Protein AF-A0A952PMB1-F1 (afdb_monomer_lite)

Foldseek 3Di:
DDDDDPDPDPPDPPPPPPPPPPPPPDDDDLVNLLVVLLVLLVVCVVVVLDDPVLSVVLVVLSVVLVVLLQVQLVVDPVSDHDVVSRVVSVVSSVVSVVSSVVSSVVSVVVVVVVVVVVVVVVVVVVVVVVVVVVVVVVVVVD

Secondary structure (DSSP, 8-state):
------------------------PPPPPHHHHHHHHHHHHHHHHHTTSS-HHHHHHHHHHHHHHHHHHHHHHHTSTT-PPPHHHHHHHHHHHHHHHHHHHHHHHHHHHHHHHHHHHHHHHHHHHHHHHHHHHHHHHHHHT-

pLDDT: mean 88.32, std 16.2, range [42.06, 98.5]

Sequence (142 aa):
MKSRFLLSLLLGSTLLLTSAEFANAKEWTINERQDQLMKDINEAQKKNDLTDKEAKKLRAHLADVARKEVKMRGKVSSGKLSDADKATLEADLNGVSVDIKKLALEKRVNLAKDKAKAEAEAKKKAEKAAEAKQKAAEKAAK

Structure (mmCIF, N/CA/C/O backbone):
data_AF-A0A952PMB1-F1
#
_entry.id   AF-A0A952PMB1-F1
#
loop_
_atom_site.group_PDB
_atom_site.id
_atom_site.type_symbol
_atom_site.label_atom_id
_atom_site.label_alt_id
_atom_site.label_comp_id
_atom_site.label_asym_id
_atom_site.label_entity_id
_atom_site.label_seq_id
_atom_site.pdbx_PDB_ins_code
_atom_site.Cartn_x
_atom_site.Cartn_y
_atom_site.Cartn_z
_atom_site.occupancy
_atom_site.B_iso_or_equiv
_atom_site.auth_seq_id
_atom_site.auth_comp_id
_atom_site.auth_asym_id
_atom_site.auth_atom_id
_atom_site.pdbx_PDB_model_num
ATOM 1 N N . MET A 1 1 ? -77.072 -3.161 -20.869 1.00 42.06 1 MET A N 1
ATOM 2 C CA . MET A 1 1 ? -76.498 -2.378 -21.988 1.00 42.06 1 MET A CA 1
ATOM 3 C C . MET A 1 1 ? -75.062 -2.020 -21.643 1.00 42.06 1 MET A C 1
ATOM 5 O O . MET A 1 1 ? -74.750 -1.851 -20.475 1.00 42.06 1 MET A O 1
ATOM 9 N N . LYS A 1 2 ? -74.192 -2.044 -22.652 1.00 45.00 2 LYS A N 1
ATOM 10 C CA . LYS A 1 2 ? -72.726 -2.058 -22.565 1.00 45.00 2 LYS A CA 1
ATOM 11 C C . LYS A 1 2 ? -72.189 -0.686 -22.132 1.00 45.00 2 LYS A C 1
ATOM 13 O O . LYS A 1 2 ? -72.365 0.265 -22.883 1.00 45.00 2 LYS A O 1
ATOM 18 N N . SER A 1 3 ? -71.498 -0.596 -20.994 1.00 44.44 3 SER A N 1
ATOM 19 C CA . SER A 1 3 ? -70.635 0.556 -20.697 1.00 44.44 3 SER A CA 1
ATOM 20 C C . SER A 1 3 ? -69.208 0.198 -21.105 1.00 44.44 3 SER A C 1
ATOM 22 O O . SER A 1 3 ? -68.592 -0.703 -20.537 1.00 44.44 3 SER A O 1
ATOM 24 N N . ARG A 1 4 ? -68.738 0.820 -22.188 1.00 53.50 4 ARG A N 1
ATOM 25 C CA . ARG A 1 4 ? -67.411 0.608 -22.770 1.00 53.50 4 ARG A CA 1
ATOM 26 C C . ARG A 1 4 ? -66.424 1.544 -22.077 1.00 53.50 4 ARG A C 1
ATOM 28 O O . ARG A 1 4 ? -66.457 2.748 -22.303 1.00 53.50 4 ARG A O 1
ATOM 35 N N . PHE A 1 5 ? -65.550 0.964 -21.261 1.00 50.31 5 PHE A N 1
ATOM 36 C CA . PHE A 1 5 ? -64.299 1.573 -20.814 1.00 50.31 5 PHE A CA 1
ATOM 37 C C . PHE A 1 5 ? -63.439 1.900 -22.049 1.00 50.31 5 PHE A C 1
ATOM 39 O O . PHE A 1 5 ? -62.975 0.992 -22.737 1.00 50.31 5 PHE A O 1
ATOM 46 N N . LEU A 1 6 ? -63.248 3.185 -22.349 1.00 49.22 6 LEU A N 1
ATOM 47 C CA . LEU A 1 6 ? -62.257 3.664 -23.316 1.00 49.22 6 LEU A CA 1
ATOM 48 C C . LEU A 1 6 ? -60.979 4.011 -22.549 1.00 49.22 6 LEU A C 1
ATOM 50 O O . LEU A 1 6 ? -60.813 5.111 -22.028 1.00 49.22 6 LEU A O 1
ATOM 54 N N . LEU A 1 7 ? -60.109 3.010 -22.439 1.00 47.47 7 LEU A N 1
ATOM 55 C CA . LEU A 1 7 ? -58.764 3.104 -21.888 1.00 47.47 7 LEU A CA 1
ATOM 56 C C . LEU A 1 7 ? -57.833 3.619 -23.001 1.00 47.47 7 LEU A C 1
ATOM 58 O O . LEU A 1 7 ? -57.333 2.838 -23.807 1.00 47.47 7 LEU A O 1
ATOM 62 N N . SER A 1 8 ? -57.643 4.938 -23.092 1.00 51.56 8 SER A N 1
ATOM 63 C CA . SER A 1 8 ? -56.641 5.527 -23.991 1.00 51.56 8 SER A CA 1
ATOM 64 C C . SER A 1 8 ? -55.243 5.306 -23.422 1.00 51.56 8 SER A C 1
ATOM 66 O O . SER A 1 8 ? -54.805 5.978 -22.491 1.00 51.56 8 SER A O 1
ATOM 68 N N . LEU A 1 9 ? -54.561 4.326 -24.003 1.00 49.38 9 LEU A N 1
ATOM 69 C CA . LEU A 1 9 ? -53.181 3.949 -23.750 1.00 49.38 9 LEU A CA 1
ATOM 70 C C . LEU A 1 9 ? -52.248 4.926 -24.498 1.00 49.38 9 LEU A C 1
ATOM 72 O O . LEU A 1 9 ? -51.970 4.739 -25.680 1.00 49.38 9 LEU A O 1
ATOM 76 N N . LEU A 1 10 ? -51.782 5.991 -23.835 1.00 47.50 10 LEU A N 1
ATOM 77 C CA . LEU A 1 10 ? -50.677 6.814 -24.344 1.00 47.50 10 LEU A CA 1
ATOM 78 C C . LEU A 1 10 ? -49.348 6.096 -24.046 1.00 47.50 10 LEU A C 1
ATOM 80 O O . LEU A 1 10 ? -48.802 6.206 -22.950 1.00 47.50 10 LEU A O 1
ATOM 84 N N . LEU A 1 11 ? -48.819 5.356 -25.025 1.00 50.16 11 LEU A N 1
ATOM 85 C CA . LEU A 1 11 ? -47.415 4.935 -25.032 1.00 50.16 11 LEU A CA 1
ATOM 86 C C . LEU A 1 11 ? -46.550 6.139 -25.428 1.00 50.16 11 LEU A C 1
ATOM 88 O O . LEU A 1 11 ? -46.331 6.409 -26.606 1.00 50.16 11 LEU A O 1
ATOM 92 N N . GLY A 1 12 ? -46.060 6.874 -24.433 1.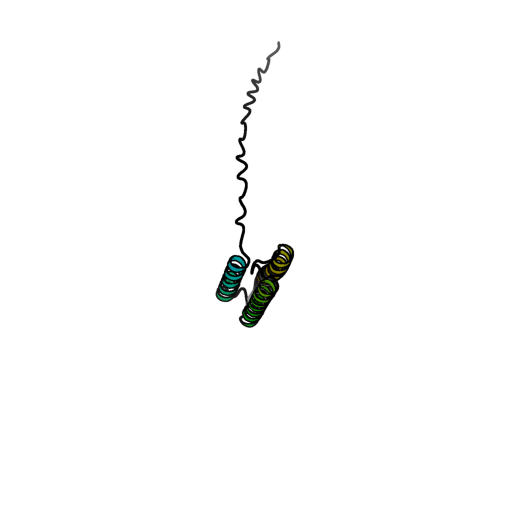00 53.78 12 GLY A N 1
ATOM 93 C CA . GLY A 1 12 ? -44.949 7.800 -24.617 1.00 53.78 12 GLY A CA 1
ATOM 94 C C . GLY A 1 12 ? -43.636 7.021 -24.655 1.00 53.78 12 GLY A C 1
ATOM 95 O O . GLY A 1 12 ? -43.111 6.650 -23.609 1.00 53.78 12 GLY A O 1
ATOM 96 N N . SER A 1 13 ? -43.100 6.762 -25.848 1.00 59.03 13 SER A N 1
ATOM 97 C CA . SER A 1 13 ? -41.722 6.288 -26.013 1.00 59.03 13 SER A CA 1
ATOM 98 C C . SER A 1 13 ? -40.748 7.420 -25.687 1.00 59.03 13 SER A C 1
ATOM 100 O O . SER A 1 13 ? -40.375 8.208 -26.553 1.00 59.03 13 SER A O 1
ATOM 102 N N . THR A 1 14 ? -40.305 7.499 -24.435 1.00 59.28 14 THR A N 1
ATOM 103 C CA . THR A 1 14 ? -39.093 8.240 -24.078 1.00 59.28 14 THR A CA 1
ATOM 104 C C . THR A 1 14 ? -37.886 7.479 -24.620 1.00 59.28 14 THR A C 1
ATOM 106 O O . THR A 1 14 ? -37.444 6.497 -24.023 1.00 59.28 14 THR A O 1
ATOM 109 N N . LEU A 1 15 ? -37.358 7.923 -25.765 1.00 56.16 15 LEU A N 1
ATOM 110 C CA . LEU A 1 15 ? -36.011 7.566 -26.204 1.00 56.16 15 LEU A CA 1
ATOM 111 C C . LEU A 1 15 ? -35.029 8.123 -25.160 1.00 56.16 15 LEU A C 1
ATOM 113 O O . LEU A 1 15 ? -34.725 9.314 -25.143 1.00 56.16 15 LEU A O 1
ATOM 117 N N . LEU A 1 16 ? -34.557 7.266 -24.258 1.00 57.75 16 LEU A N 1
ATOM 118 C CA . LEU A 1 16 ? -33.368 7.539 -23.460 1.00 57.75 16 LEU A CA 1
ATOM 119 C C . LEU A 1 16 ? -32.175 7.537 -24.425 1.00 57.75 16 LEU A C 1
ATOM 121 O O . LEU A 1 16 ? -31.621 6.483 -24.726 1.00 57.75 16 LEU A O 1
ATOM 125 N N . LEU A 1 17 ? -31.790 8.710 -24.936 1.00 57.44 17 LEU A N 1
ATOM 126 C CA . LEU A 1 17 ? -30.441 8.912 -25.460 1.00 57.44 17 LEU A CA 1
ATOM 127 C C . LEU A 1 17 ? -29.484 8.799 -24.270 1.00 57.44 17 LEU A C 1
ATOM 129 O O . LEU A 1 17 ? -29.159 9.783 -23.611 1.00 57.44 17 LEU A O 1
ATOM 133 N N . THR A 1 18 ? -29.060 7.578 -23.957 1.00 60.94 18 THR A N 1
ATOM 134 C CA . THR A 1 18 ? -27.884 7.364 -23.123 1.00 60.94 18 THR A CA 1
ATOM 135 C C . THR A 1 18 ? -26.684 7.786 -23.957 1.00 60.94 18 THR A C 1
ATOM 137 O O . THR A 1 18 ? -26.240 7.042 -24.834 1.00 60.94 18 THR A O 1
ATOM 140 N N . SER A 1 19 ? -26.180 8.997 -23.732 1.00 60.50 19 SER A N 1
ATOM 141 C CA . SER A 1 19 ? -24.844 9.385 -24.166 1.00 60.50 19 SER A CA 1
ATOM 142 C C . SER A 1 19 ? -23.883 8.370 -23.555 1.00 60.50 19 SER A C 1
ATOM 144 O O . SER A 1 19 ? -23.648 8.372 -22.348 1.00 60.50 19 SER A O 1
ATOM 146 N N . ALA A 1 20 ? -23.376 7.450 -24.373 1.00 58.47 20 ALA A N 1
ATOM 147 C CA . ALA A 1 20 ? -22.227 6.650 -24.005 1.00 58.47 20 ALA A CA 1
ATOM 148 C C . ALA A 1 20 ? -21.047 7.621 -23.916 1.00 58.47 20 ALA A C 1
ATOM 150 O O . ALA A 1 20 ? -20.381 7.907 -24.910 1.00 58.47 20 ALA A O 1
ATOM 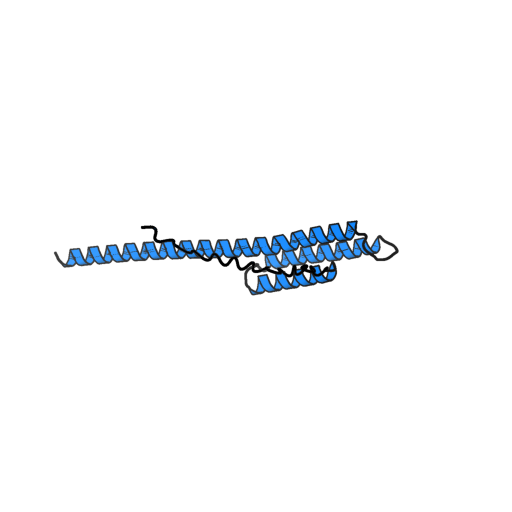151 N N . GLU A 1 21 ? -20.836 8.201 -22.736 1.00 59.62 21 GLU A N 1
ATOM 152 C CA . GLU A 1 21 ? -19.556 8.799 -22.399 1.00 59.62 21 GLU A CA 1
ATOM 153 C C . GLU A 1 21 ? -18.537 7.667 -22.486 1.00 59.62 21 GLU A C 1
ATOM 155 O O . GLU A 1 21 ? -18.423 6.826 -21.594 1.00 59.62 21 GLU A O 1
ATOM 160 N N . PHE A 1 22 ? -17.839 7.590 -23.619 1.00 58.03 22 PHE A N 1
ATOM 161 C CA . PHE A 1 22 ? -16.638 6.787 -23.728 1.00 58.03 22 PHE A CA 1
ATOM 162 C C . PHE A 1 22 ? -15.684 7.331 -22.674 1.00 58.03 22 PHE A C 1
ATOM 164 O O . PHE A 1 22 ? -15.068 8.383 -22.866 1.00 58.03 22 PHE A O 1
ATOM 171 N N . ALA A 1 23 ? -15.624 6.641 -21.535 1.00 61.38 23 ALA A N 1
ATOM 172 C CA . ALA A 1 23 ? -14.661 6.901 -20.490 1.00 61.38 23 ALA A CA 1
ATOM 173 C C . ALA A 1 23 ? -13.275 6.783 -21.129 1.00 61.38 23 ALA A C 1
ATOM 175 O O . ALA A 1 23 ? -12.744 5.688 -21.310 1.00 61.38 23 ALA A O 1
ATOM 176 N N . ASN A 1 24 ? -12.716 7.923 -21.533 1.00 60.53 24 ASN A N 1
ATOM 177 C CA . ASN A 1 24 ? -11.341 8.021 -21.980 1.00 60.53 24 ASN A CA 1
ATOM 178 C C . ASN A 1 24 ? -10.498 7.832 -20.726 1.00 60.53 24 ASN A C 1
ATOM 180 O O . ASN A 1 24 ? -10.228 8.779 -19.985 1.00 60.53 24 ASN A O 1
ATOM 184 N N . ALA A 1 25 ? -10.177 6.573 -20.430 1.00 72.81 25 ALA A N 1
ATOM 185 C CA . ALA A 1 25 ? -9.255 6.242 -19.365 1.00 72.81 25 ALA A CA 1
ATOM 186 C C . ALA A 1 25 ? -7.955 6.994 -19.653 1.00 72.81 25 ALA A C 1
ATOM 188 O O . ALA A 1 25 ? -7.371 6.831 -20.723 1.00 72.81 25 ALA A O 1
ATOM 189 N N . LYS A 1 26 ? -7.536 7.854 -18.717 1.00 80.69 26 LYS A N 1
ATOM 190 C CA . LYS A 1 26 ? -6.246 8.535 -18.823 1.00 80.69 26 LYS A CA 1
ATOM 191 C C . LYS A 1 26 ? -5.185 7.456 -19.042 1.00 80.69 26 LYS A C 1
ATOM 193 O O . LYS A 1 26 ? -5.081 6.546 -18.223 1.00 80.69 26 LYS A O 1
ATOM 198 N N . GLU A 1 27 ? -4.420 7.553 -20.122 1.00 85.25 27 GLU A N 1
ATOM 199 C CA . GLU A 1 27 ? -3.237 6.721 -20.311 1.00 85.25 27 GLU A CA 1
ATOM 200 C C . GLU A 1 27 ? -2.124 7.311 -19.445 1.00 85.25 27 GLU A C 1
ATOM 202 O O . GLU A 1 27 ? -1.773 8.484 -19.574 1.00 85.25 27 GLU A O 1
ATOM 207 N N . TRP A 1 28 ? -1.641 6.525 -18.488 1.00 90.69 28 TRP A N 1
ATOM 208 C CA . TRP A 1 28 ? -0.573 6.943 -17.589 1.00 90.69 28 TRP A CA 1
ATOM 209 C C . TRP A 1 28 ? 0.755 6.450 -18.134 1.00 90.69 28 TRP A C 1
ATOM 211 O O . TRP A 1 28 ? 0.887 5.290 -18.518 1.00 90.69 28 TRP A O 1
ATOM 221 N N . THR A 1 29 ? 1.767 7.308 -18.106 1.00 93.69 29 THR A N 1
ATOM 222 C CA . THR A 1 29 ? 3.146 6.842 -18.250 1.00 93.69 29 THR A CA 1
ATOM 223 C C . THR A 1 29 ? 3.612 6.133 -16.972 1.00 93.69 29 THR A C 1
ATOM 225 O O . THR A 1 29 ? 3.100 6.393 -15.880 1.00 93.69 29 THR A O 1
ATOM 228 N N . ILE A 1 30 ? 4.639 5.281 -17.089 1.00 95.00 30 ILE A N 1
ATOM 229 C CA . ILE A 1 30 ? 5.263 4.586 -15.945 1.00 95.00 30 ILE A CA 1
ATOM 230 C C . ILE A 1 30 ? 5.653 5.574 -14.834 1.00 95.00 30 ILE A C 1
ATOM 232 O O . ILE A 1 30 ? 5.317 5.353 -13.671 1.00 95.00 30 ILE A O 1
ATOM 236 N N . ASN A 1 31 ? 6.282 6.696 -15.199 1.00 94.44 31 ASN A N 1
ATOM 237 C CA . ASN A 1 31 ? 6.716 7.727 -14.253 1.00 94.44 31 ASN A CA 1
ATOM 238 C C . ASN A 1 31 ? 5.535 8.388 -13.537 1.00 94.44 31 ASN A C 1
ATOM 240 O O . ASN A 1 31 ? 5.521 8.469 -12.311 1.00 94.44 31 ASN A O 1
ATOM 244 N N . GLU A 1 32 ? 4.511 8.821 -14.282 1.00 96.12 32 GLU A N 1
ATOM 245 C CA . GLU A 1 32 ? 3.320 9.413 -13.662 1.00 96.12 32 GLU A CA 1
ATOM 246 C C . GLU A 1 32 ? 2.660 8.428 -12.695 1.00 96.12 32 GLU A C 1
ATOM 248 O O . GLU A 1 32 ? 2.183 8.814 -11.626 1.00 96.12 32 GLU A O 1
ATOM 253 N N . ARG A 1 33 ? 2.636 7.141 -13.057 1.00 97.12 33 ARG A N 1
ATOM 254 C CA . ARG A 1 33 ? 2.041 6.098 -12.229 1.00 97.12 33 ARG A CA 1
ATOM 255 C C . ARG A 1 33 ? 2.849 5.855 -10.953 1.00 97.12 33 ARG A C 1
ATOM 257 O O . ARG A 1 33 ? 2.256 5.702 -9.886 1.00 97.12 33 ARG A O 1
ATOM 264 N N . GLN A 1 34 ? 4.179 5.879 -11.025 1.00 97.88 34 GLN A N 1
ATOM 265 C CA . GLN A 1 34 ? 5.050 5.837 -9.845 1.00 97.88 34 GLN A CA 1
ATOM 266 C C . GLN A 1 34 ? 4.812 7.027 -8.913 1.00 97.88 34 GLN A C 1
ATOM 268 O O . GLN A 1 34 ? 4.663 6.833 -7.704 1.00 97.88 34 GLN A O 1
ATOM 273 N N . ASP A 1 35 ? 4.715 8.237 -9.466 1.00 97.88 35 ASP A N 1
ATOM 274 C CA . ASP A 1 35 ? 4.449 9.453 -8.697 1.00 97.88 35 ASP A CA 1
ATOM 275 C C . ASP A 1 35 ? 3.092 9.395 -7.998 1.00 97.88 35 ASP A C 1
ATOM 277 O O . ASP A 1 35 ? 2.966 9.784 -6.833 1.00 97.88 35 ASP A O 1
ATOM 281 N N . GLN A 1 36 ? 2.068 8.879 -8.680 1.00 98.00 36 GLN A N 1
ATOM 282 C CA . GLN A 1 36 ? 0.754 8.701 -8.074 1.00 98.00 36 GLN A CA 1
ATOM 283 C C . GLN A 1 36 ? 0.783 7.684 -6.940 1.00 98.00 36 GLN A C 1
ATOM 285 O O . GLN A 1 36 ? 0.288 7.979 -5.858 1.00 98.00 36 GLN A O 1
ATOM 290 N N . LEU A 1 37 ? 1.420 6.528 -7.132 1.00 98.38 37 LEU A N 1
ATOM 291 C CA . LEU A 1 37 ? 1.524 5.529 -6.068 1.00 98.38 37 LEU A CA 1
ATOM 292 C C . LEU A 1 37 ? 2.335 6.051 -4.875 1.00 98.38 37 LEU A C 1
ATOM 294 O O . LEU A 1 37 ? 2.006 5.752 -3.728 1.00 98.38 37 LEU A O 1
ATOM 298 N N . MET A 1 38 ? 3.352 6.884 -5.109 1.00 98.50 38 MET A N 1
ATOM 299 C CA . MET A 1 38 ? 4.076 7.563 -4.033 1.00 98.50 38 MET A CA 1
ATOM 300 C C . MET A 1 38 ? 3.161 8.514 -3.244 1.00 98.50 38 MET A C 1
ATOM 302 O O . MET A 1 38 ? 3.208 8.532 -2.010 1.00 98.50 38 MET A O 1
ATOM 306 N N . LYS A 1 39 ? 2.306 9.284 -3.931 1.00 98.38 39 LYS A N 1
ATOM 307 C CA . LYS A 1 39 ? 1.288 10.130 -3.284 1.00 98.38 39 LYS A CA 1
ATOM 308 C C . LYS A 1 39 ? 0.306 9.288 -2.474 1.00 98.38 39 LYS A C 1
ATOM 310 O O . LYS A 1 39 ? 0.092 9.601 -1.306 1.00 98.38 39 LYS A O 1
ATOM 315 N N . ASP A 1 40 ? -0.193 8.193 -3.037 1.00 98.31 40 ASP A N 1
ATOM 316 C CA . ASP A 1 40 ? -1.134 7.291 -2.368 1.00 98.31 40 ASP A CA 1
ATOM 317 C C . ASP A 1 40 ? -0.532 6.699 -1.081 1.00 98.31 40 ASP A C 1
ATOM 319 O O . ASP A 1 40 ? -1.188 6.688 -0.038 1.00 98.31 40 ASP A O 1
ATOM 323 N N . ILE A 1 41 ? 0.742 6.281 -1.106 1.00 98.38 41 ILE A N 1
ATOM 324 C CA . ILE A 1 41 ? 1.462 5.811 0.093 1.00 98.38 41 ILE A CA 1
ATOM 325 C C . ILE A 1 41 ? 1.546 6.922 1.145 1.00 98.38 41 ILE A C 1
ATOM 327 O O . ILE A 1 41 ? 1.282 6.682 2.325 1.00 98.38 41 ILE A O 1
ATOM 331 N N .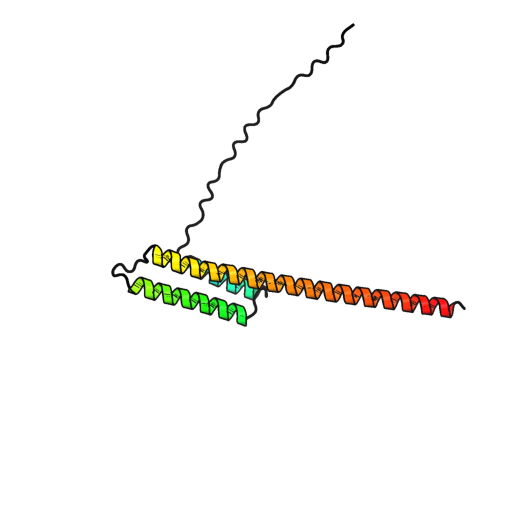 ASN A 1 42 ? 1.921 8.137 0.737 1.00 98.12 42 ASN A N 1
ATOM 332 C CA . ASN A 1 42 ? 2.046 9.275 1.648 1.00 98.12 42 ASN A CA 1
ATOM 333 C C . ASN A 1 42 ? 0.701 9.633 2.288 1.00 98.12 42 ASN A C 1
ATOM 335 O O . ASN A 1 42 ? 0.638 9.916 3.484 1.00 98.12 42 ASN A O 1
ATOM 339 N N . GLU A 1 43 ? -0.378 9.620 1.511 1.00 98.06 43 GLU A N 1
ATOM 340 C CA . GLU A 1 43 ? -1.723 9.870 2.016 1.00 98.06 43 GLU A CA 1
ATOM 341 C C . GLU A 1 43 ? -2.200 8.779 2.967 1.00 98.06 43 GLU A C 1
ATOM 343 O O . GLU A 1 43 ? -2.738 9.097 4.028 1.00 98.06 43 GLU A O 1
ATOM 348 N N . ALA A 1 44 ? -1.996 7.510 2.621 1.00 97.06 44 ALA A N 1
ATOM 349 C CA . ALA A 1 44 ? -2.399 6.397 3.467 1.00 97.06 44 ALA A CA 1
ATOM 350 C C . ALA A 1 44 ? -1.622 6.391 4.795 1.00 97.06 44 ALA A C 1
ATOM 352 O O . ALA A 1 44 ? -2.208 6.157 5.849 1.00 97.06 44 ALA A O 1
ATOM 353 N N . GLN A 1 45 ? -0.336 6.757 4.783 1.00 97.25 45 GLN A N 1
ATOM 354 C CA . GLN A 1 45 ? 0.432 6.951 6.016 1.00 97.25 45 GLN A CA 1
ATOM 355 C C . GLN A 1 45 ? -0.112 8.126 6.847 1.00 97.25 45 GLN A C 1
ATOM 357 O O . GLN A 1 45 ? -0.338 7.970 8.042 1.00 97.25 45 GLN A O 1
ATOM 362 N N . LYS A 1 46 ? -0.403 9.283 6.228 1.00 97.12 46 LYS A N 1
ATOM 363 C CA . LYS A 1 46 ? -1.009 10.440 6.926 1.00 97.12 46 LYS A CA 1
ATOM 364 C C . LYS A 1 46 ? -2.354 10.099 7.572 1.00 97.12 46 LYS A C 1
ATOM 366 O O . LYS A 1 46 ? -2.667 10.604 8.645 1.00 97.12 46 LYS A O 1
ATOM 371 N N . LYS A 1 47 ? -3.147 9.248 6.917 1.00 95.75 47 LYS A N 1
ATOM 372 C CA . LYS A 1 47 ? -4.452 8.775 7.402 1.00 95.75 47 LYS A CA 1
ATOM 373 C C . LYS A 1 47 ? -4.335 7.657 8.448 1.00 95.75 47 LYS A C 1
ATOM 375 O O . LYS A 1 47 ? -5.359 7.206 8.948 1.00 95.75 47 LYS A O 1
ATOM 380 N N . ASN A 1 48 ? -3.120 7.227 8.806 1.00 95.00 48 ASN A N 1
ATOM 381 C CA . ASN A 1 48 ? -2.848 6.050 9.642 1.00 95.00 48 ASN A CA 1
ATOM 382 C C . ASN A 1 48 ? -3.432 4.736 9.079 1.00 95.00 48 ASN A C 1
ATOM 384 O O . ASN A 1 48 ? -3.578 3.755 9.813 1.00 95.00 48 ASN A O 1
ATOM 388 N N . ASP A 1 49 ? -3.742 4.708 7.779 1.00 95.81 49 ASP A N 1
ATOM 389 C CA . ASP A 1 49 ? -4.145 3.505 7.045 1.00 95.81 49 ASP A CA 1
ATOM 390 C C . ASP A 1 49 ? -2.931 2.595 6.769 1.00 95.81 49 ASP A C 1
ATOM 392 O O . ASP A 1 49 ? -3.093 1.392 6.592 1.00 95.81 49 ASP A O 1
ATOM 396 N N . LEU A 1 50 ? -1.713 3.150 6.773 1.00 97.50 50 LEU A N 1
ATOM 397 C CA . LEU A 1 50 ? -0.446 2.413 6.733 1.00 97.50 50 LEU A CA 1
ATOM 398 C C . LEU A 1 50 ? 0.434 2.786 7.925 1.00 97.50 50 LEU A C 1
ATOM 400 O O . LEU A 1 50 ? 0.498 3.948 8.324 1.00 97.50 50 LEU A O 1
ATOM 404 N N . THR A 1 51 ? 1.178 1.812 8.443 1.00 96.88 51 THR A N 1
ATOM 405 C CA . THR A 1 51 ? 2.271 2.054 9.393 1.00 96.88 51 THR A CA 1
ATOM 406 C C . THR A 1 51 ? 3.527 2.562 8.683 1.00 96.88 51 THR A C 1
ATOM 408 O O . THR A 1 51 ? 3.728 2.339 7.487 1.00 96.88 51 THR A O 1
ATOM 411 N N . ASP A 1 52 ? 4.446 3.167 9.438 1.00 97.00 52 ASP A N 1
ATOM 412 C CA . ASP A 1 52 ? 5.735 3.631 8.906 1.00 97.00 52 ASP A CA 1
ATOM 413 C C . ASP A 1 52 ? 6.538 2.508 8.238 1.00 97.00 52 ASP A C 1
ATOM 415 O O . ASP A 1 52 ? 7.169 2.709 7.197 1.00 97.00 52 ASP A O 1
ATOM 419 N N . LYS A 1 53 ? 6.498 1.301 8.816 1.00 97.62 53 LYS A N 1
ATOM 420 C CA . LYS A 1 53 ? 7.211 0.130 8.294 1.00 97.62 53 LYS A CA 1
ATOM 421 C C . LYS A 1 53 ? 6.621 -0.341 6.965 1.00 97.62 53 LYS A C 1
ATOM 423 O O . LYS A 1 53 ? 7.376 -0.642 6.039 1.00 97.62 53 LYS A O 1
ATOM 428 N N . GLU A 1 54 ? 5.297 -0.389 6.861 1.00 97.94 54 GLU A N 1
ATOM 429 C CA . GLU A 1 54 ? 4.588 -0.755 5.629 1.00 97.94 54 GLU A CA 1
ATOM 430 C C . GLU A 1 54 ? 4.820 0.282 4.534 1.00 97.94 54 GLU A C 1
ATOM 432 O O . GLU A 1 54 ? 5.238 -0.069 3.430 1.00 97.94 54 GLU A O 1
ATOM 437 N N . ALA A 1 55 ? 4.660 1.565 4.861 1.00 98.25 55 ALA A N 1
ATOM 438 C CA . ALA A 1 55 ? 4.913 2.656 3.932 1.00 98.25 55 ALA A CA 1
ATOM 439 C C . ALA A 1 55 ? 6.372 2.643 3.443 1.00 98.25 55 ALA A C 1
ATOM 441 O O . ALA A 1 55 ? 6.627 2.777 2.248 1.00 98.25 55 ALA A O 1
ATOM 442 N N . LYS A 1 56 ? 7.351 2.408 4.330 1.00 98.38 56 LYS A N 1
ATOM 443 C CA . LYS A 1 56 ? 8.766 2.254 3.950 1.00 98.38 56 LYS A CA 1
ATOM 444 C C . LYS A 1 56 ? 8.984 1.084 2.987 1.00 98.38 56 LYS A C 1
ATOM 446 O O . LYS A 1 56 ? 9.720 1.241 2.015 1.00 98.38 56 LYS A O 1
ATOM 451 N N . LYS A 1 57 ? 8.347 -0.067 3.227 1.00 98.25 57 LYS A N 1
ATOM 452 C CA . LYS A 1 57 ? 8.447 -1.241 2.345 1.00 98.25 57 LYS A CA 1
ATOM 453 C C . LYS A 1 57 ? 7.878 -0.949 0.953 1.00 98.25 57 LYS A C 1
ATOM 455 O O . LYS A 1 57 ? 8.520 -1.276 -0.040 1.00 98.25 57 LYS A O 1
ATOM 460 N N . LEU A 1 58 ? 6.721 -0.295 0.877 1.00 98.44 58 LEU A N 1
ATOM 461 C CA . LEU A 1 58 ? 6.093 0.080 -0.394 1.00 98.44 58 LEU A CA 1
ATOM 462 C C . LEU A 1 58 ? 6.941 1.093 -1.176 1.00 98.44 58 LEU A C 1
ATOM 464 O O . LEU A 1 58 ? 7.129 0.937 -2.379 1.00 98.44 58 LEU A O 1
ATOM 468 N N . ARG A 1 59 ? 7.531 2.086 -0.493 1.00 98.50 59 ARG A N 1
ATOM 469 C CA . ARG A 1 59 ? 8.473 3.032 -1.118 1.00 98.50 59 ARG A CA 1
ATOM 470 C C . ARG A 1 59 ? 9.724 2.342 -1.651 1.00 98.50 59 ARG A C 1
ATOM 472 O O . ARG A 1 59 ? 10.185 2.691 -2.732 1.00 98.50 59 ARG A O 1
ATOM 479 N N . ALA A 1 60 ? 10.259 1.367 -0.914 1.00 98.31 60 ALA A N 1
ATOM 480 C CA . ALA A 1 60 ? 11.379 0.564 -1.393 1.00 98.31 60 ALA A CA 1
ATOM 481 C C . ALA A 1 60 ? 10.998 -0.201 -2.669 1.00 98.31 60 ALA A C 1
ATOM 483 O O . ALA A 1 60 ? 11.738 -0.148 -3.643 1.00 98.31 60 ALA A O 1
ATOM 484 N N . HIS A 1 61 ? 9.806 -0.803 -2.711 1.00 97.88 61 HIS A N 1
ATOM 485 C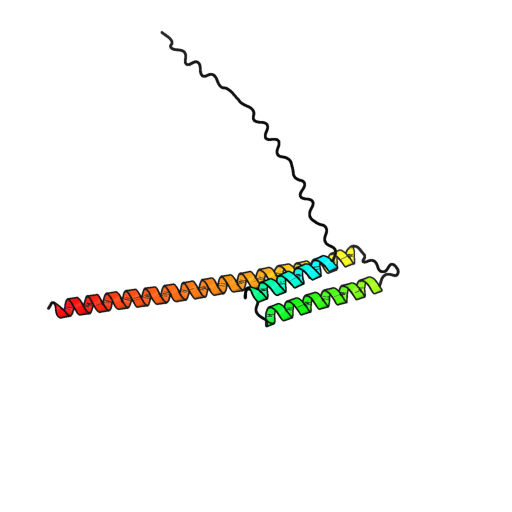 CA . HIS A 1 61 ? 9.325 -1.491 -3.908 1.00 97.88 61 HIS A CA 1
ATOM 486 C C . HIS A 1 61 ? 9.192 -0.535 -5.110 1.00 97.88 61 HIS A C 1
ATOM 488 O O . HIS A 1 61 ? 9.690 -0.847 -6.187 1.00 97.88 61 HIS A O 1
ATOM 494 N N . LEU A 1 62 ? 8.629 0.668 -4.933 1.00 98.06 62 LEU A N 1
ATOM 495 C CA . LEU A 1 62 ? 8.598 1.678 -6.006 1.00 98.06 62 LEU A CA 1
ATOM 496 C C . LEU A 1 62 ? 10.000 2.076 -6.481 1.00 98.06 62 LEU A C 1
ATOM 498 O O . LEU A 1 62 ? 10.232 2.196 -7.684 1.00 98.06 62 LEU A O 1
ATOM 502 N N . ALA A 1 63 ? 10.950 2.241 -5.558 1.00 98.00 63 ALA A N 1
ATOM 503 C CA . ALA A 1 63 ? 12.333 2.536 -5.913 1.00 98.00 63 ALA A CA 1
ATOM 504 C C . ALA A 1 63 ? 12.974 1.389 -6.713 1.00 98.00 63 ALA A C 1
ATOM 506 O O . ALA A 1 63 ? 13.803 1.641 -7.587 1.00 98.00 63 ALA A O 1
ATOM 507 N N . ASP A 1 64 ? 12.620 0.135 -6.431 1.00 97.94 64 ASP A N 1
ATOM 508 C CA . ASP A 1 64 ? 13.102 -1.031 -7.177 1.00 97.94 64 ASP A CA 1
ATOM 509 C C . ASP A 1 64 ? 12.548 -1.034 -8.606 1.00 97.94 64 ASP A C 1
ATOM 511 O O . ASP A 1 64 ? 13.309 -1.248 -9.554 1.00 97.94 64 ASP A O 1
ATOM 515 N N . VAL A 1 65 ? 11.261 -0.704 -8.776 1.00 97.44 65 VAL A N 1
ATOM 516 C CA . VAL A 1 65 ? 10.637 -0.535 -10.098 1.00 97.44 65 VAL A CA 1
ATOM 517 C C . VAL A 1 65 ? 11.321 0.585 -10.885 1.00 97.44 65 VAL A C 1
ATOM 519 O O . VAL A 1 65 ? 11.670 0.380 -12.044 1.00 97.44 65 VAL A O 1
ATOM 522 N N . ALA A 1 66 ? 11.607 1.731 -10.261 1.00 96.94 66 ALA A N 1
ATOM 523 C CA . ALA A 1 66 ? 12.324 2.831 -10.913 1.00 96.94 66 ALA A CA 1
ATOM 524 C C . ALA A 1 66 ? 13.733 2.414 -11.372 1.00 96.94 66 ALA A C 1
ATOM 526 O O . ALA A 1 66 ? 14.150 2.705 -12.494 1.00 96.94 66 ALA A O 1
ATOM 527 N N . ARG A 1 67 ? 14.468 1.653 -10.548 1.00 97.44 67 ARG A N 1
ATOM 528 C CA . ARG A 1 67 ? 15.781 1.110 -10.944 1.00 97.44 67 ARG A CA 1
ATOM 529 C C . ARG A 1 67 ? 15.664 0.110 -12.096 1.00 97.44 67 ARG A C 1
ATOM 531 O O . ARG A 1 67 ? 16.515 0.101 -12.989 1.00 97.44 67 ARG A O 1
ATOM 538 N N . LYS A 1 68 ? 14.619 -0.721 -12.097 1.00 96.50 68 LYS A N 1
ATOM 539 C CA . LYS A 1 68 ? 14.328 -1.670 -13.180 1.00 96.50 68 LYS A CA 1
ATOM 540 C C . LYS A 1 68 ? 14.013 -0.941 -14.484 1.00 96.50 68 LYS A C 1
ATOM 542 O O . LYS A 1 68 ? 14.561 -1.323 -15.515 1.00 96.50 68 LYS A O 1
ATOM 547 N N . GLU A 1 69 ? 13.233 0.136 -14.431 1.00 95.75 69 GLU A N 1
ATOM 548 C CA . GLU A 1 69 ? 12.933 0.978 -15.588 1.00 95.75 69 GLU A CA 1
ATOM 549 C C . GLU A 1 69 ? 14.204 1.561 -16.213 1.00 95.75 69 GLU A C 1
ATOM 551 O O . GLU A 1 69 ? 14.433 1.387 -17.410 1.00 95.75 69 GLU A O 1
ATOM 556 N N . VAL A 1 70 ? 15.062 2.203 -15.411 1.00 95.12 70 VAL A N 1
ATOM 557 C CA . VAL A 1 70 ? 16.330 2.776 -15.898 1.00 95.12 70 VAL A CA 1
ATOM 558 C C . VAL A 1 70 ? 17.185 1.699 -16.567 1.00 95.12 70 VAL A C 1
ATOM 560 O O . VAL A 1 70 ? 17.709 1.902 -17.663 1.00 95.12 70 VAL A O 1
ATOM 563 N N . LYS A 1 71 ? 17.274 0.514 -15.950 1.00 95.06 71 LYS A N 1
ATOM 564 C CA . LYS A 1 71 ? 18.005 -0.624 -16.517 1.00 95.06 71 LYS A CA 1
ATOM 565 C C . LYS A 1 71 ? 17.402 -1.097 -17.841 1.00 95.06 71 LYS A C 1
ATOM 567 O O . LYS A 1 71 ? 18.157 -1.429 -18.747 1.00 95.06 71 LYS A O 1
ATOM 572 N N . MET A 1 72 ? 16.077 -1.162 -17.960 1.00 95.00 72 MET A N 1
ATOM 573 C CA . MET A 1 72 ? 15.391 -1.566 -19.194 1.00 95.00 72 MET A CA 1
ATOM 574 C C . MET A 1 72 ? 15.614 -0.553 -20.317 1.00 95.00 72 MET A C 1
ATOM 576 O O . MET A 1 72 ? 15.985 -0.948 -21.419 1.00 95.00 72 MET A O 1
ATOM 580 N N . ARG A 1 73 ? 15.507 0.748 -20.025 1.00 92.44 73 ARG A N 1
ATOM 581 C CA . ARG A 1 73 ? 15.815 1.815 -20.992 1.00 92.44 73 ARG A CA 1
ATOM 582 C C . ARG A 1 73 ? 17.258 1.746 -21.487 1.00 92.44 73 ARG A C 1
ATOM 584 O O . ARG A 1 73 ? 17.491 1.894 -22.679 1.00 92.44 73 ARG A O 1
ATOM 591 N N . GLY A 1 74 ? 18.210 1.460 -20.596 1.00 90.44 74 GLY A N 1
ATOM 592 C CA . GLY A 1 74 ? 19.631 1.344 -20.940 1.00 90.44 74 GLY A CA 1
ATOM 593 C C . GLY A 1 74 ? 19.997 0.137 -21.815 1.00 90.44 74 GLY A C 1
ATOM 594 O O . GLY A 1 74 ? 21.085 0.116 -22.381 1.00 90.44 74 GLY A O 1
ATOM 595 N N . LYS A 1 75 ? 19.116 -0.864 -21.950 1.00 88.44 75 LYS A N 1
ATOM 596 C CA . LYS A 1 75 ? 19.345 -2.026 -22.829 1.00 88.44 75 LYS A CA 1
ATOM 597 C C . LYS A 1 75 ? 19.039 -1.746 -24.298 1.00 88.44 75 LYS A C 1
ATOM 599 O O . LYS A 1 75 ? 19.467 -2.515 -25.153 1.00 88.44 75 LYS A O 1
ATOM 604 N N . VAL A 1 76 ? 18.272 -0.697 -24.592 1.00 84.38 76 VAL A N 1
ATOM 605 C CA . VAL A 1 76 ? 17.785 -0.408 -25.943 1.00 84.38 76 VAL A CA 1
ATOM 606 C C . VAL A 1 76 ? 18.459 0.860 -26.451 1.00 84.38 76 VAL A C 1
ATOM 608 O O . VAL A 1 76 ? 18.387 1.902 -25.807 1.00 84.38 76 VAL A O 1
ATOM 611 N N . SER A 1 77 ? 19.070 0.809 -27.637 1.00 77.69 77 SER A N 1
ATOM 612 C CA . SER A 1 77 ? 19.785 1.957 -28.221 1.00 77.69 77 SER A CA 1
ATOM 613 C C . SER A 1 77 ? 18.894 3.183 -28.457 1.00 77.69 77 SER A C 1
ATOM 615 O O . SER A 1 77 ? 19.392 4.301 -28.517 1.00 77.69 77 SER A O 1
ATOM 617 N N . SER A 1 78 ? 17.575 2.992 -28.571 1.00 84.69 78 SER A N 1
ATOM 618 C CA . SER A 1 78 ? 16.601 4.079 -28.719 1.00 84.69 78 SER A CA 1
ATOM 619 C C . SER A 1 78 ? 16.267 4.800 -27.405 1.00 84.69 78 SER A C 1
ATOM 621 O O . SER A 1 78 ? 15.578 5.819 -27.441 1.00 84.69 78 SER A O 1
ATOM 623 N N . GLY A 1 79 ? 16.668 4.255 -26.247 1.00 83.81 79 GLY A N 1
ATOM 624 C CA . GLY A 1 79 ? 16.296 4.751 -24.913 1.00 83.81 79 GLY A CA 1
ATOM 625 C C . GLY A 1 79 ? 14.803 4.612 -24.565 1.00 83.81 79 GLY A C 1
ATOM 626 O O . GLY A 1 79 ? 14.365 5.026 -23.484 1.00 83.81 79 GLY A O 1
ATOM 627 N N . LYS A 1 80 ? 14.000 4.037 -25.470 1.00 89.69 80 LYS A N 1
ATOM 628 C CA . LYS A 1 80 ? 12.563 3.811 -25.288 1.00 89.69 80 LYS A CA 1
ATOM 629 C C . LYS A 1 80 ? 12.317 2.401 -24.758 1.00 89.69 80 LYS A C 1
ATOM 631 O O . LYS A 1 80 ? 12.945 1.447 -25.205 1.00 89.69 80 LYS A O 1
ATOM 636 N N . LEU A 1 81 ? 11.373 2.283 -23.826 1.00 92.12 81 LEU A N 1
ATOM 637 C CA . LEU A 1 81 ? 10.902 0.988 -23.339 1.00 92.12 81 LEU A CA 1
ATOM 638 C C . LEU A 1 81 ? 10.159 0.248 -24.453 1.00 92.12 81 LEU A C 1
ATOM 640 O O . LEU A 1 81 ? 9.315 0.847 -25.128 1.00 92.12 81 LEU A O 1
ATOM 644 N N . SER A 1 82 ? 10.443 -1.047 -24.597 1.00 92.81 82 SER A N 1
ATOM 645 C CA . SER A 1 82 ? 9.608 -1.940 -25.399 1.00 92.81 82 SER A CA 1
ATOM 646 C C . SER A 1 82 ? 8.241 -2.121 -24.734 1.00 92.81 82 SER A C 1
ATOM 648 O O . SER A 1 82 ? 8.100 -1.922 -23.525 1.00 92.81 82 SER A O 1
ATOM 650 N N . ASP A 1 83 ? 7.225 -2.527 -25.491 1.00 92.50 83 ASP A N 1
ATOM 651 C CA . ASP A 1 83 ? 5.896 -2.752 -24.910 1.00 92.50 83 ASP A CA 1
ATOM 652 C C . ASP A 1 83 ? 5.893 -3.911 -23.901 1.00 92.50 83 ASP A C 1
ATOM 654 O O . ASP A 1 83 ? 5.173 -3.858 -22.908 1.00 92.50 83 ASP A O 1
ATOM 658 N N . ALA A 1 84 ? 6.772 -4.903 -24.079 1.00 93.75 84 ALA A N 1
ATOM 659 C CA . ALA A 1 84 ? 6.983 -5.970 -23.102 1.00 93.75 84 ALA A CA 1
ATOM 660 C C . ALA A 1 84 ? 7.603 -5.452 -21.789 1.00 93.75 84 ALA A C 1
ATOM 662 O O . ALA A 1 84 ? 7.178 -5.849 -20.699 1.00 93.75 84 ALA A O 1
ATOM 663 N N . ASP A 1 85 ? 8.575 -4.536 -21.872 1.00 95.25 85 ASP A N 1
ATOM 664 C CA . ASP A 1 85 ? 9.154 -3.895 -20.685 1.00 95.25 85 ASP A CA 1
ATOM 665 C C . ASP A 1 85 ? 8.117 -3.017 -19.977 1.00 95.25 85 ASP A C 1
ATOM 667 O O . ASP A 1 85 ? 7.987 -3.095 -18.755 1.00 95.25 85 ASP A O 1
ATOM 671 N N . LYS A 1 86 ? 7.331 -2.233 -20.733 1.00 94.94 86 LYS A N 1
ATOM 672 C CA . LYS A 1 86 ? 6.219 -1.448 -20.176 1.00 94.94 86 LYS A CA 1
ATOM 673 C C . LYS A 1 86 ? 5.228 -2.354 -19.456 1.00 94.94 86 LYS A C 1
ATOM 675 O O . LYS A 1 86 ? 4.942 -2.106 -18.294 1.00 94.94 86 LYS A O 1
ATOM 680 N N . ALA A 1 87 ? 4.765 -3.431 -20.092 1.00 95.44 87 ALA A N 1
ATOM 681 C CA . ALA A 1 87 ? 3.827 -4.375 -19.486 1.00 95.44 87 ALA A CA 1
ATOM 682 C C . ALA A 1 87 ? 4.380 -4.996 -18.193 1.00 95.44 87 ALA A C 1
ATOM 684 O O . ALA A 1 87 ? 3.651 -5.162 -17.216 1.00 95.44 87 ALA A O 1
ATOM 685 N N . THR A 1 88 ? 5.682 -5.289 -18.161 1.00 97.06 88 THR A N 1
ATOM 686 C CA . THR A 1 88 ? 6.356 -5.798 -16.962 1.00 97.06 88 THR A CA 1
ATOM 687 C C . THR A 1 88 ? 6.359 -4.764 -15.833 1.00 97.06 88 THR A C 1
ATOM 689 O O . THR A 1 88 ? 6.019 -5.093 -14.699 1.00 97.06 88 THR A O 1
ATOM 692 N N . LEU A 1 89 ? 6.724 -3.514 -16.126 1.00 97.50 89 LEU A N 1
ATOM 693 C CA . LEU A 1 89 ? 6.719 -2.431 -15.137 1.00 97.50 89 LEU A CA 1
ATOM 694 C C . LEU A 1 89 ? 5.294 -2.129 -1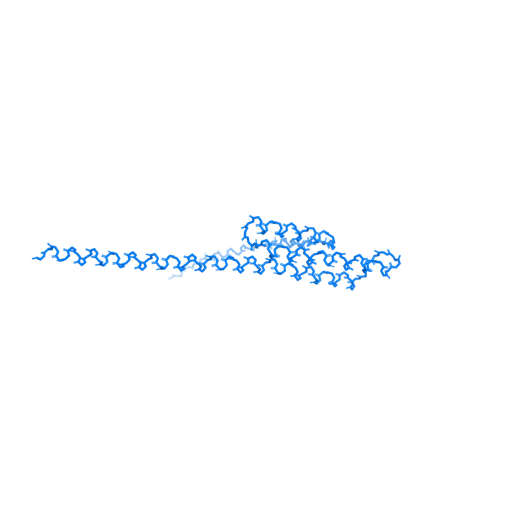4.654 1.00 97.50 89 LEU A C 1
ATOM 696 O O . LEU A 1 89 ? 5.075 -1.959 -13.460 1.00 97.50 89 LEU A O 1
ATOM 700 N N . GLU A 1 90 ? 4.310 -2.140 -15.552 1.00 96.62 90 GLU A N 1
ATOM 701 C CA . GLU A 1 90 ? 2.895 -1.976 -15.209 1.00 96.62 90 GLU A CA 1
ATOM 702 C C . GLU A 1 90 ? 2.386 -3.090 -14.286 1.00 96.62 90 GLU A C 1
ATOM 704 O O . GLU A 1 90 ? 1.614 -2.822 -13.360 1.00 96.62 90 GLU A O 1
ATOM 709 N N . ALA A 1 91 ? 2.831 -4.333 -14.489 1.00 97.44 91 ALA A N 1
ATOM 710 C CA . ALA A 1 91 ? 2.515 -5.447 -13.599 1.00 97.44 91 ALA A CA 1
ATOM 711 C C . ALA A 1 91 ? 3.108 -5.243 -12.194 1.00 97.44 91 ALA A C 1
ATOM 713 O O . ALA A 1 91 ? 2.404 -5.434 -11.200 1.00 97.44 91 ALA A O 1
ATOM 714 N N . ASP A 1 92 ? 4.357 -4.781 -12.098 1.00 97.94 92 ASP A N 1
ATOM 715 C CA . ASP A 1 92 ? 4.988 -4.478 -10.808 1.00 97.94 92 ASP A CA 1
ATOM 716 C C . ASP A 1 92 ? 4.250 -3.328 -10.084 1.00 97.94 92 ASP A C 1
ATOM 718 O O . ASP A 1 92 ? 3.924 -3.424 -8.897 1.00 97.94 92 ASP A O 1
ATOM 722 N N . LEU A 1 93 ? 3.897 -2.261 -10.811 1.00 98.06 93 LEU A N 1
ATOM 723 C CA . LEU A 1 93 ? 3.130 -1.125 -10.284 1.00 98.06 93 LEU A CA 1
ATOM 724 C C . LEU A 1 93 ? 1.697 -1.518 -9.882 1.00 98.06 93 LEU A C 1
ATOM 726 O O . LEU A 1 93 ? 1.173 -1.010 -8.887 1.00 98.06 93 LEU A O 1
ATOM 730 N N . ASN A 1 94 ? 1.068 -2.456 -10.601 1.00 97.94 94 ASN A N 1
ATOM 731 C CA . ASN A 1 94 ? -0.202 -3.065 -10.190 1.00 97.94 94 ASN A CA 1
ATOM 732 C C . ASN A 1 94 ? -0.060 -3.763 -8.836 1.00 97.94 94 ASN A C 1
ATOM 734 O O . ASN A 1 94 ? -0.909 -3.568 -7.965 1.00 97.94 94 ASN A O 1
ATOM 738 N N . GLY A 1 95 ? 1.022 -4.523 -8.643 1.00 98.06 95 GLY A N 1
ATOM 739 C CA . GLY A 1 95 ? 1.332 -5.173 -7.370 1.00 98.06 95 GLY A CA 1
ATOM 740 C C . GLY A 1 95 ? 1.405 -4.171 -6.218 1.00 98.06 95 GLY A C 1
ATOM 741 O O . GLY A 1 95 ? 0.705 -4.328 -5.220 1.00 98.06 95 GLY A O 1
ATOM 742 N N . VAL A 1 96 ? 2.159 -3.079 -6.392 1.00 98.00 96 VAL A N 1
ATOM 743 C CA . VAL A 1 96 ? 2.241 -2.000 -5.390 1.00 98.00 96 VAL A CA 1
ATOM 744 C C . VAL A 1 96 ? 0.864 -1.394 -5.095 1.00 98.00 96 VAL A C 1
ATOM 746 O O . VAL A 1 96 ? 0.514 -1.197 -3.932 1.00 98.00 96 VAL A O 1
ATOM 749 N N . SER A 1 97 ? 0.061 -1.116 -6.127 1.00 98.12 97 SER A N 1
ATOM 750 C CA . SER A 1 97 ? -1.289 -0.557 -5.961 1.00 98.12 97 SER A CA 1
ATOM 751 C C . SER A 1 97 ? -2.208 -1.475 -5.148 1.00 98.12 97 SER A C 1
ATOM 753 O O . SER A 1 97 ? -2.940 -1.012 -4.268 1.00 98.12 97 SER A O 1
ATOM 755 N N . VAL A 1 98 ? -2.160 -2.781 -5.421 1.00 98.38 98 VAL A N 1
ATOM 756 C CA . VAL A 1 98 ? -2.926 -3.791 -4.681 1.00 98.38 98 VAL A CA 1
ATOM 757 C C . VAL A 1 98 ? -2.467 -3.853 -3.228 1.00 98.38 98 VAL A C 1
ATOM 759 O O . VAL A 1 98 ? -3.315 -3.832 -2.337 1.00 98.38 98 VAL A O 1
ATOM 762 N N . ASP A 1 99 ? -1.159 -3.859 -2.976 1.00 98.25 99 ASP A N 1
ATOM 763 C CA . ASP A 1 99 ? -0.614 -3.921 -1.619 1.00 98.25 99 ASP A CA 1
ATOM 764 C C . ASP A 1 99 ? -1.016 -2.702 -0.776 1.00 98.25 99 ASP A C 1
ATOM 766 O O . ASP A 1 99 ? -1.424 -2.871 0.374 1.00 98.25 99 ASP A O 1
ATOM 770 N N . ILE A 1 100 ? -0.986 -1.488 -1.346 1.00 97.94 100 ILE A N 1
ATOM 771 C CA . ILE A 1 100 ? -1.469 -0.267 -0.671 1.00 97.94 100 ILE A CA 1
ATOM 772 C C . ILE A 1 100 ? -2.918 -0.457 -0.210 1.00 97.94 100 ILE A C 1
ATOM 774 O O . ILE A 1 100 ? -3.240 -0.241 0.961 1.00 97.94 100 ILE A O 1
ATOM 778 N N . LYS A 1 101 ? -3.801 -0.882 -1.124 1.00 97.88 101 LYS A N 1
ATOM 779 C CA . LYS A 1 101 ? -5.232 -1.060 -0.834 1.00 97.88 101 LYS A CA 1
ATOM 780 C C . LYS A 1 101 ? -5.468 -2.166 0.186 1.00 97.88 101 LYS A C 1
ATOM 782 O O . LYS A 1 101 ? -6.277 -1.993 1.094 1.00 97.88 101 LYS A O 1
ATOM 787 N N . LYS A 1 102 ? -4.767 -3.289 0.043 1.00 98.19 102 LYS A N 1
ATOM 788 C CA . LYS A 1 102 ? -4.881 -4.441 0.935 1.00 98.19 102 LYS A CA 1
ATOM 789 C C . LYS A 1 102 ? -4.511 -4.064 2.367 1.00 98.19 102 LYS A C 1
ATOM 791 O O . LYS A 1 102 ? -5.319 -4.276 3.264 1.00 98.19 102 LYS A O 1
ATOM 796 N N . LEU A 1 103 ? -3.342 -3.460 2.568 1.00 97.94 103 LEU A N 1
ATOM 797 C CA . LEU A 1 103 ? -2.864 -3.072 3.896 1.00 97.94 103 LEU A CA 1
ATOM 798 C C . LEU A 1 103 ? -3.791 -2.034 4.549 1.00 97.94 103 LEU A C 1
ATOM 800 O O . LEU A 1 103 ? -4.167 -2.187 5.711 1.00 97.94 103 LEU A O 1
ATOM 804 N N . ALA A 1 104 ? -4.250 -1.041 3.780 1.00 95.19 104 ALA A N 1
ATOM 805 C CA . ALA A 1 104 ? -5.222 -0.060 4.262 1.00 95.19 104 ALA A CA 1
ATOM 806 C C . ALA A 1 104 ? -6.545 -0.713 4.705 1.00 95.19 104 ALA A C 1
ATOM 808 O O . ALA A 1 104 ? -7.101 -0.375 5.752 1.00 95.19 104 ALA A O 1
ATOM 809 N N . LEU A 1 105 ? -7.058 -1.676 3.932 1.00 96.50 105 LEU A N 1
ATOM 810 C CA . LEU A 1 105 ? -8.272 -2.414 4.286 1.00 96.50 105 LEU A CA 1
ATOM 811 C C . LEU A 1 105 ? -8.073 -3.280 5.533 1.00 96.50 105 LEU A C 1
ATOM 813 O O . LEU A 1 105 ? -8.913 -3.245 6.431 1.00 96.50 105 LEU A O 1
ATOM 817 N N . GLU A 1 106 ? -6.966 -4.017 5.620 1.00 96.44 106 GLU A N 1
ATOM 818 C CA . GLU A 1 106 ? -6.629 -4.835 6.790 1.00 96.44 106 GLU A CA 1
ATOM 819 C C . GLU A 1 106 ? -6.575 -3.985 8.064 1.00 96.44 106 GLU A C 1
ATOM 821 O O . GLU A 1 106 ? -7.155 -4.360 9.088 1.00 96.44 106 GLU A O 1
ATOM 826 N N . LYS A 1 107 ? -5.971 -2.793 7.992 1.00 94.00 107 LYS A N 1
ATOM 827 C CA . LYS A 1 107 ? -5.923 -1.853 9.114 1.00 94.00 107 LYS A CA 1
ATOM 828 C C . LYS A 1 107 ? -7.319 -1.440 9.573 1.00 94.00 107 LYS A C 1
ATOM 830 O O . LYS A 1 107 ? -7.621 -1.529 10.764 1.00 94.00 107 LYS A O 1
ATOM 835 N N . ARG A 1 108 ? -8.188 -1.040 8.641 1.00 93.69 108 ARG A N 1
ATOM 836 C CA . ARG A 1 108 ? -9.573 -0.631 8.940 1.00 93.69 108 ARG A CA 1
ATOM 837 C C . ARG A 1 108 ? -10.397 -1.771 9.530 1.00 93.69 108 ARG A C 1
ATOM 839 O O . ARG A 1 108 ? -11.136 -1.555 10.488 1.00 93.69 108 ARG A O 1
ATOM 846 N N . VAL A 1 109 ? -10.248 -2.985 9.001 1.00 96.56 109 VAL A N 1
ATOM 847 C CA . VAL A 1 109 ? -10.931 -4.181 9.518 1.00 96.56 109 VAL A CA 1
ATOM 848 C C . VAL A 1 109 ? -10.491 -4.487 10.947 1.00 96.56 109 VAL A C 1
ATOM 850 O O . VAL A 1 109 ? -11.336 -4.781 11.793 1.00 96.56 109 VAL A O 1
ATOM 853 N N . ASN A 1 110 ? -9.195 -4.392 11.243 1.00 95.38 110 ASN A N 1
ATOM 854 C CA . ASN A 1 110 ? -8.685 -4.628 12.592 1.00 95.38 110 ASN A CA 1
ATOM 855 C C . ASN A 1 110 ? -9.205 -3.577 13.580 1.00 95.38 110 ASN A C 1
ATOM 857 O O . ASN A 1 110 ? -9.744 -3.943 14.620 1.00 95.38 110 ASN A O 1
ATOM 861 N N . LEU A 1 111 ? -9.174 -2.293 13.207 1.00 94.56 111 LEU A N 1
ATOM 862 C CA . LEU A 1 111 ? -9.749 -1.219 14.026 1.00 94.56 111 LEU A CA 1
ATOM 863 C C . LEU A 1 111 ? -11.244 -1.437 14.306 1.00 94.56 111 LEU A C 1
ATOM 865 O O . LEU A 1 111 ? -11.703 -1.234 15.431 1.00 94.56 111 LEU A O 1
ATOM 869 N N . ALA A 1 112 ? -12.010 -1.884 13.307 1.00 96.06 112 ALA A N 1
ATOM 870 C CA . ALA A 1 112 ? -13.428 -2.189 13.478 1.00 96.06 112 ALA A CA 1
ATOM 871 C C . ALA A 1 112 ? -13.658 -3.367 14.442 1.00 96.06 112 ALA A C 1
ATOM 873 O O . ALA A 1 112 ? -14.550 -3.301 15.289 1.00 96.06 112 ALA A O 1
ATOM 874 N N . LYS A 1 113 ? -12.840 -4.423 14.353 1.00 96.94 113 LYS A N 1
ATOM 875 C CA . LYS A 1 113 ? -12.896 -5.573 15.271 1.00 96.94 113 LYS A CA 1
ATOM 876 C C . LYS A 1 113 ? -12.569 -5.172 16.707 1.00 96.94 113 LYS A C 1
ATOM 878 O O . LYS A 1 113 ? -13.287 -5.573 17.622 1.00 96.94 113 LYS A O 1
ATOM 883 N N . ASP A 1 114 ? -11.534 -4.361 16.900 1.00 96.94 114 ASP A N 1
ATOM 884 C CA . ASP A 1 114 ? -11.122 -3.889 18.224 1.00 96.94 114 ASP A CA 1
ATOM 885 C C . ASP A 1 114 ? -12.211 -3.022 18.863 1.00 96.94 114 ASP A C 1
ATOM 887 O O . ASP A 1 114 ? -12.566 -3.220 20.028 1.00 96.94 114 ASP A O 1
ATOM 891 N N . LYS A 1 115 ? -12.818 -2.124 18.076 1.00 96.81 115 LYS A N 1
ATOM 892 C CA . LYS A 1 115 ? -13.957 -1.312 18.514 1.00 96.81 115 LYS A CA 1
ATOM 893 C C . LYS A 1 115 ? -15.151 -2.181 18.913 1.00 96.81 115 LYS A C 1
ATOM 895 O O . LYS A 1 115 ? -15.684 -2.012 20.006 1.00 96.81 115 LYS A O 1
ATOM 900 N N . ALA A 1 116 ? -15.525 -3.152 18.079 1.00 97.44 116 ALA A N 1
ATOM 901 C CA . ALA A 1 116 ? -16.635 -4.059 18.369 1.00 97.44 116 ALA A CA 1
ATOM 902 C C . ALA A 1 116 ? -16.393 -4.886 19.644 1.00 97.44 116 ALA A C 1
ATOM 904 O O . ALA A 1 116 ? -17.305 -5.083 20.450 1.00 97.44 116 ALA A O 1
ATOM 905 N N . LYS A 1 117 ? -15.154 -5.340 19.868 1.00 97.62 117 LYS A N 1
ATOM 906 C CA . LYS A 1 117 ? -14.771 -6.046 21.095 1.00 97.62 117 LYS A CA 1
ATOM 907 C C . LYS A 1 117 ? -14.889 -5.140 22.323 1.00 97.62 117 LYS A C 1
ATOM 909 O O . LYS A 1 117 ? -15.474 -5.557 23.321 1.00 97.62 117 LYS A O 1
ATOM 914 N N . ALA A 1 118 ? -14.386 -3.908 22.243 1.00 97.81 118 ALA A N 1
ATOM 915 C CA . ALA A 1 118 ? -14.475 -2.940 23.333 1.00 97.81 118 ALA A CA 1
ATOM 916 C C . ALA A 1 118 ? -15.936 -2.602 23.689 1.00 97.81 118 ALA A C 1
ATOM 918 O O . ALA A 1 118 ? -16.299 -2.586 24.865 1.00 97.81 118 ALA A O 1
ATOM 919 N N . GLU A 1 119 ? -16.794 -2.406 22.685 1.00 97.62 119 GLU A N 1
ATOM 920 C CA . GLU A 1 119 ? -18.231 -2.169 22.873 1.00 97.62 119 GLU A CA 1
ATOM 921 C C . GLU A 1 119 ? -18.933 -3.374 23.518 1.00 97.62 119 GLU A C 1
ATOM 923 O O . GLU A 1 119 ? -19.727 -3.211 24.449 1.00 97.62 119 GLU A O 1
ATOM 928 N N . ALA A 1 120 ? -18.603 -4.596 23.089 1.00 97.81 120 ALA A N 1
ATOM 929 C CA . ALA A 1 120 ? -19.146 -5.817 23.678 1.00 97.81 120 ALA A CA 1
ATOM 930 C C . ALA A 1 120 ? -18.722 -5.997 25.148 1.00 97.81 120 ALA A C 1
ATOM 932 O O . ALA A 1 120 ? -19.536 -6.388 25.989 1.00 97.81 120 ALA A O 1
ATOM 933 N N . GLU A 1 121 ? -17.465 -5.698 25.485 1.00 97.62 121 GLU A N 1
ATOM 934 C CA . GLU A 1 121 ? -16.970 -5.734 26.865 1.00 97.62 121 GLU A CA 1
ATOM 935 C C . GLU A 1 121 ? -17.619 -4.655 27.742 1.00 97.62 121 GLU A C 1
ATOM 937 O O . GLU A 1 121 ? -17.991 -4.937 28.885 1.00 97.62 121 GLU A O 1
ATOM 942 N N . ALA A 1 122 ? -17.809 -3.444 27.213 1.00 97.44 122 ALA A N 1
ATOM 943 C CA . ALA A 1 122 ? -18.499 -2.361 27.910 1.00 97.44 122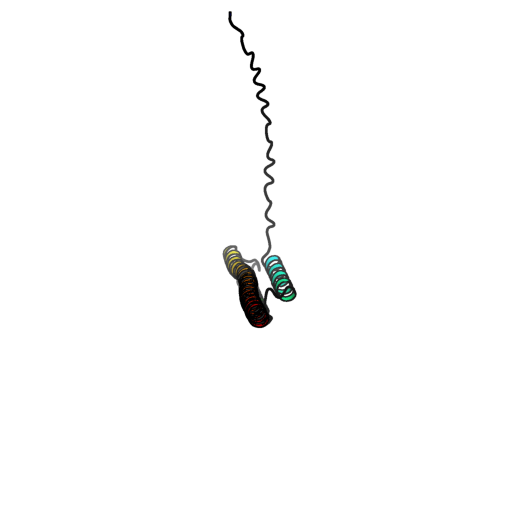 ALA A CA 1
ATOM 944 C C . ALA A 1 122 ? -19.962 -2.722 28.204 1.00 97.44 122 ALA A C 1
ATOM 946 O O . ALA A 1 122 ? -20.414 -2.562 29.340 1.00 97.44 122 ALA A O 1
ATOM 947 N N . LYS A 1 123 ? -20.676 -3.295 27.225 1.00 96.88 123 LYS A N 1
ATOM 948 C CA . LYS A 1 123 ? -22.063 -3.753 27.398 1.00 96.88 123 LYS A CA 1
ATOM 949 C C . LYS A 1 123 ? -22.174 -4.823 28.486 1.00 96.88 123 LYS A C 1
ATOM 951 O O . LYS A 1 123 ? -23.004 -4.690 29.380 1.00 96.88 123 LYS A O 1
ATOM 956 N N . LYS A 1 124 ? -21.284 -5.824 28.479 1.00 97.25 124 LYS A N 1
ATOM 957 C CA . LYS A 1 124 ? -21.241 -6.870 29.519 1.00 97.25 124 LYS A CA 1
ATOM 958 C C . LYS A 1 124 ? -20.969 -6.305 30.915 1.00 97.25 124 LYS A C 1
ATOM 960 O O . LYS A 1 124 ? -21.543 -6.777 31.893 1.00 97.25 124 LYS A O 1
ATOM 965 N N . LYS A 1 125 ? -20.078 -5.314 31.039 1.00 96.62 125 LYS A N 1
ATOM 966 C CA . LYS A 1 125 ? -19.805 -4.648 32.325 1.00 96.62 125 LYS A CA 1
ATOM 967 C C . LYS A 1 125 ? -21.013 -3.841 32.807 1.00 96.62 125 LYS A C 1
ATOM 969 O O . LYS A 1 125 ? -21.333 -3.904 33.991 1.00 96.62 125 LYS A O 1
ATOM 974 N N . ALA A 1 126 ? -21.689 -3.128 31.906 1.00 96.44 126 ALA A N 1
ATOM 975 C CA . ALA A 1 126 ? -22.888 -2.356 32.225 1.00 96.44 126 ALA A CA 1
ATOM 976 C C . ALA A 1 126 ? -24.047 -3.253 32.690 1.00 96.44 126 ALA A C 1
ATOM 978 O O . ALA A 1 126 ? -24.683 -2.948 33.695 1.00 96.44 126 ALA A O 1
ATOM 979 N N . GLU A 1 127 ? -24.265 -4.384 32.016 1.00 97.06 127 GLU A N 1
ATOM 980 C CA . GLU A 1 127 ? -25.276 -5.384 32.383 1.00 97.06 127 GLU A CA 1
ATOM 981 C C . GLU A 1 127 ? -25.008 -5.971 33.776 1.00 97.06 127 GLU A C 1
ATOM 983 O O . GLU A 1 127 ? -25.863 -5.890 34.655 1.00 97.06 127 GLU A O 1
ATOM 988 N N . LYS A 1 128 ? -23.774 -6.422 34.046 1.00 97.12 128 LYS A N 1
ATOM 989 C CA . LYS A 1 128 ? -23.380 -6.911 35.381 1.00 97.12 128 LYS A CA 1
ATOM 990 C C . LYS A 1 128 ? -23.544 -5.856 36.477 1.00 97.12 128 LYS A C 1
ATOM 992 O O . LYS A 1 128 ? -23.941 -6.181 37.594 1.00 97.12 128 LYS A O 1
ATOM 997 N N . ALA A 1 129 ? -23.227 -4.596 36.183 1.00 96.44 129 ALA A N 1
ATOM 998 C CA . ALA A 1 129 ? -23.407 -3.503 37.134 1.00 96.44 129 ALA A CA 1
ATOM 999 C C . ALA A 1 129 ? -24.894 -3.213 37.403 1.00 96.44 129 ALA A C 1
ATOM 1001 O O . ALA A 1 129 ? -25.256 -2.910 38.540 1.00 96.44 129 ALA A O 1
ATOM 1002 N N . ALA A 1 130 ? -25.754 -3.320 36.386 1.00 96.69 130 ALA A N 1
ATOM 1003 C CA . ALA A 1 130 ? -27.198 -3.174 36.537 1.00 96.69 130 ALA A CA 1
ATOM 1004 C C . ALA A 1 130 ? -27.792 -4.311 37.385 1.00 96.69 130 ALA A C 1
ATOM 1006 O O . ALA A 1 130 ? -28.511 -4.032 38.343 1.00 96.69 130 ALA A O 1
ATOM 1007 N N . GLU A 1 131 ? -27.413 -5.564 37.116 1.00 96.12 131 GLU A N 1
ATOM 1008 C CA . GLU A 1 131 ? -27.820 -6.721 37.926 1.00 96.12 131 GLU A CA 1
ATOM 1009 C C . GLU A 1 131 ? -27.370 -6.594 39.388 1.00 96.12 131 GLU A C 1
ATOM 1011 O O . GLU A 1 131 ? -28.135 -6.878 40.309 1.00 96.12 131 GLU A O 1
ATOM 1016 N N . ALA A 1 132 ? -26.131 -6.151 39.627 1.00 96.12 132 ALA A N 1
ATOM 1017 C CA . ALA A 1 132 ? -25.616 -5.952 40.980 1.00 96.12 132 ALA A CA 1
ATOM 1018 C C . ALA A 1 132 ? -26.403 -4.871 41.740 1.00 96.12 132 ALA A C 1
ATOM 1020 O O . ALA A 1 132 ? -26.719 -5.054 42.916 1.00 96.12 132 ALA A O 1
ATOM 1021 N N . LYS A 1 133 ? -26.762 -3.770 41.065 1.00 95.62 133 LYS A N 1
ATOM 1022 C CA . LYS A 1 133 ? -27.603 -2.709 41.640 1.00 95.62 133 LYS A CA 1
ATOM 1023 C C . LYS A 1 133 ? -29.014 -3.203 41.959 1.00 95.62 133 LYS A C 1
ATOM 1025 O O . LYS A 1 133 ? -29.516 -2.897 43.035 1.00 95.62 133 LYS A O 1
ATOM 1030 N N . GLN A 1 134 ? -29.626 -3.988 41.070 1.00 93.69 134 GLN A N 1
ATOM 1031 C CA . GLN A 1 134 ? -30.945 -4.589 41.304 1.00 93.69 134 GLN A CA 1
ATOM 1032 C C . GLN A 1 134 ? -30.928 -5.520 42.522 1.00 93.69 134 GLN A C 1
ATOM 1034 O O . GLN A 1 134 ? -31.733 -5.348 43.433 1.00 93.69 134 GLN A O 1
ATOM 1039 N N . LYS A 1 135 ? -29.948 -6.430 42.604 1.00 95.31 135 LYS A N 1
ATOM 1040 C CA . LYS A 1 135 ? -29.784 -7.341 43.753 1.00 95.31 135 LYS A CA 1
ATOM 1041 C C . LYS A 1 135 ? -29.554 -6.595 45.070 1.00 95.31 135 LYS A C 1
ATOM 1043 O O . LYS A 1 135 ? -30.068 -7.004 46.108 1.00 95.31 135 LYS A O 1
ATOM 1048 N N . ALA A 1 136 ? -28.785 -5.505 45.049 1.00 94.69 136 ALA A N 1
ATOM 1049 C CA . ALA A 1 136 ? -28.567 -4.673 46.231 1.00 94.69 136 ALA A CA 1
ATOM 1050 C C . ALA A 1 136 ? -29.855 -3.960 46.681 1.00 94.69 136 ALA A C 1
ATOM 1052 O O . ALA A 1 136 ? -30.141 -3.929 47.876 1.00 94.69 136 ALA A O 1
ATOM 1053 N N . ALA A 1 137 ? -30.644 -3.439 45.736 1.00 95.00 137 ALA A N 1
ATOM 1054 C CA . ALA A 1 137 ? -31.926 -2.798 46.020 1.00 95.00 137 ALA A CA 1
ATOM 1055 C C . ALA A 1 137 ? -32.957 -3.788 46.592 1.00 95.00 137 ALA A C 1
ATOM 1057 O O . ALA A 1 137 ? -33.599 -3.483 47.592 1.00 95.00 137 ALA A O 1
ATOM 1058 N N . GLU A 1 138 ? -33.063 -4.997 46.027 1.00 93.81 138 GLU A N 1
ATOM 1059 C CA . GLU A 1 138 ? -33.936 -6.055 46.559 1.00 93.81 138 GLU A CA 1
ATOM 1060 C C . GLU A 1 138 ? -33.548 -6.480 47.978 1.00 93.81 138 GLU A C 1
ATOM 1062 O O . GLU A 1 138 ? -34.419 -6.748 48.802 1.00 93.81 138 GLU A O 1
ATOM 1067 N N . LYS A 1 139 ? -32.244 -6.543 48.281 1.00 93.81 139 LYS A N 1
ATOM 1068 C CA . LYS A 1 139 ? -31.765 -6.880 49.627 1.00 93.81 139 LYS A CA 1
ATOM 1069 C C . LYS A 1 139 ? -32.067 -5.779 50.645 1.00 93.81 139 LYS A C 1
ATOM 1071 O O . LYS A 1 139 ? -32.317 -6.104 51.794 1.00 93.81 139 LYS A O 1
ATOM 1076 N N . ALA A 1 140 ? -32.031 -4.509 50.244 1.00 93.19 140 ALA A N 1
ATOM 1077 C CA . ALA A 1 140 ? -32.336 -3.381 51.127 1.00 93.19 140 ALA A CA 1
ATOM 1078 C C . ALA A 1 140 ? -33.840 -3.218 51.422 1.00 93.19 140 ALA A C 1
ATOM 1080 O O . ALA A 1 140 ? -34.197 -2.538 52.377 1.00 93.19 140 ALA A O 1
ATOM 1081 N N . ALA A 1 141 ? -34.711 -3.813 50.601 1.00 93.06 141 ALA A N 1
ATOM 1082 C CA . ALA A 1 141 ? -36.164 -3.763 50.768 1.00 93.06 141 ALA A CA 1
ATOM 1083 C C . ALA A 1 141 ? -36.738 -4.910 51.628 1.00 93.06 141 ALA A C 1
ATOM 1085 O O . ALA A 1 141 ? -37.948 -4.944 51.851 1.00 93.06 141 ALA A O 1
ATOM 1086 N N . LYS A 1 142 ? -35.898 -5.854 52.067 1.00 83.62 142 LYS A N 1
ATOM 1087 C CA . LYS A 1 142 ? -36.251 -6.962 52.969 1.00 83.62 142 LYS A CA 1
ATOM 1088 C C . LYS A 1 142 ? -35.752 -6.676 54.375 1.00 83.62 142 LYS A C 1
ATOM 1090 O O . LYS A 1 142 ? -36.483 -7.048 55.314 1.00 83.62 142 LYS A O 1
#

Radius of gyration: 31.13 Å; chains: 1; bounding box: 96×18×82 Å